Protein AF-0000000066399690 (afdb_homodimer)

Solvent-accessible surface area (backbone atoms only — not comparable to full-atom values): 10005 Å² total; per-residue (Å²): 115,89,84,48,57,77,88,67,52,52,57,70,60,49,41,53,51,46,34,49,50,50,42,62,66,38,38,71,52,61,62,67,49,75,43,92,84,41,78,62,77,79,67,54,68,72,56,46,51,50,44,50,46,50,39,40,51,53,53,43,50,51,57,63,62,39,67,80,49,54,70,66,57,38,51,44,52,55,50,29,54,54,51,51,34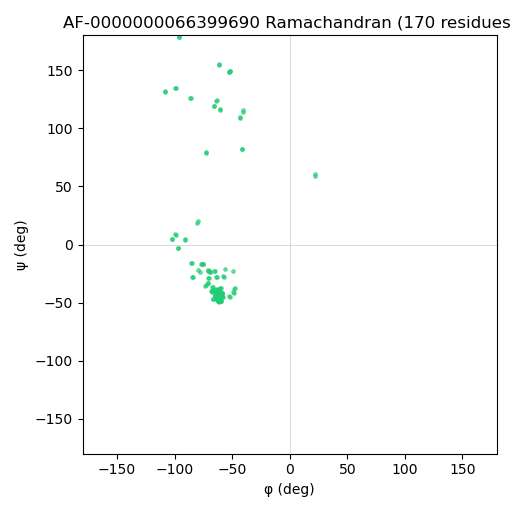,67,98,118,86,85,48,57,76,89,66,51,52,57,69,60,51,41,51,52,47,34,50,49,50,41,61,66,37,39,68,52,61,63,65,50,74,42,93,83,42,78,62,76,80,67,55,67,71,56,47,51,51,44,50,45,51,40,40,51,52,53,43,49,51,57,60,62,38,68,79,50,54,71,68,56,38,51,42,53,55,51,27,55,56,52,50,34,67,97

Foldseek 3Di:
DVPDDPVVPPLVVVLVVLLVVLLVLCVVVVLCDQDPPDDNPPDDPVVNVVSVVSNVVVLVVVLVVCVPDDPSSNVSNVVSVVVNVVD/DVPDDPVVPPLVVVLVVLLVVLLVLCVVVVLCDDDPVDDNPCDDPVVNVVSVVSNVVVLVVVLVVCVPDDPSSNVSNVVSVVVNVVD

Organism: Mus musculus (NCBI:txid10090)

Sequence (174 aa):
WPNLPESEQQWPLRSINHASLISALSRDYHSLKPSATAPQRKVPLGDTKVIIHQTLSVLEDIVENISGESTKSRQICYQSLQESVQMWPNLPESEQQWPLRSINHASLISALSRDYHSLKPSATAPQRKVPLGDTKVIIHQTLSVLEDIVENISGESTKSRQICYQSLQESVQM

Secondary structure (DSSP, 8-state):
-TTS-GGGS-HHHHHHHHHHHHHHHTHHHHTTS--SSS------HHHHHHHHHHHHHHHHHHHHHHTTS-HHHHHHHHHHHHHHHH-/-TTS-GGGS-HHHHHHHHHHHHHHHTHHHHTTSPPSSS------HHHHHHHHHHHHHHHHHHHHHHTTS-HHHHHHHHHHHHHHHH-

Structure (mmCIF, N/CA/C/O backbone):
data_AF-0000000066399690-model_v1
#
loop_
_entity.id
_entity.type
_entity.pdbx_description
1 polymer 'Exportin 6'
#
loop_
_atom_site.group_PDB
_atom_site.id
_atom_site.type_symbol
_atom_site.label_atom_id
_atom_site.label_alt_id
_atom_site.label_comp_id
_atom_site.label_asym_id
_atom_site.label_entity_id
_atom_site.label_seq_id
_atom_site.pdbx_PDB_ins_code
_atom_site.Cartn_x
_atom_site.Cartn_y
_atom_site.Cartn_z
_atom_site.occupancy
_atom_site.B_iso_or_equiv
_atom_site.auth_seq_id
_atom_site.auth_comp_id
_atom_site.auth_asym_id
_atom_site.auth_atom_id
_atom_site.pdbx_PDB_model_num
ATOM 1 N N . TRP A 1 1 ? 11.945 -20.094 -11.836 1 61.84 1 TRP A N 1
ATOM 2 C CA . TRP A 1 1 ? 12.781 -21.109 -12.484 1 61.84 1 TRP A CA 1
ATOM 3 C C . TRP A 1 1 ? 12.047 -21.734 -13.664 1 61.84 1 TRP A C 1
ATOM 5 O O . TRP A 1 1 ? 11.07 -22.469 -13.477 1 61.84 1 TRP A O 1
ATOM 15 N N . PRO A 1 2 ? 11.891 -20.891 -14.664 1 66.25 2 PRO A N 1
ATOM 16 C CA . PRO A 1 2 ? 10.953 -21.188 -15.75 1 66.25 2 PRO A CA 1
ATOM 17 C C . PRO A 1 2 ? 11.125 -22.594 -16.312 1 66.25 2 PRO A C 1
ATOM 19 O O . PRO A 1 2 ? 10.18 -23.156 -16.875 1 66.25 2 PRO A O 1
ATOM 22 N N . ASN A 1 3 ? 12.242 -23.109 -16.125 1 70.44 3 ASN A N 1
ATOM 23 C CA . ASN A 1 3 ? 12.484 -24.359 -16.812 1 70.44 3 ASN A CA 1
ATOM 24 C C . ASN A 1 3 ? 12.297 -25.562 -15.875 1 70.44 3 ASN A C 1
ATOM 26 O O . ASN A 1 3 ? 12.633 -26.688 -16.234 1 70.44 3 ASN A O 1
ATOM 30 N N . LEU A 1 4 ? 11.828 -25.312 -14.805 1 72.62 4 LEU A N 1
ATOM 31 C CA . LEU A 1 4 ? 11.633 -26.438 -13.898 1 72.62 4 LEU A CA 1
ATOM 32 C C . LEU A 1 4 ? 10.18 -26.906 -13.906 1 72.62 4 LEU A C 1
ATOM 34 O O . LEU A 1 4 ? 9.266 -26.094 -14.062 1 72.62 4 LEU A O 1
ATOM 38 N N . PRO A 1 5 ? 10.07 -28.281 -13.977 1 78.19 5 PRO A N 1
ATOM 39 C CA . PRO A 1 5 ? 8.703 -28.781 -13.828 1 78.19 5 PRO A CA 1
ATOM 40 C C . PRO A 1 5 ? 8.016 -28.25 -12.57 1 78.19 5 PRO A C 1
ATOM 42 O O . PRO A 1 5 ? 8.688 -27.875 -11.609 1 78.19 5 PRO A O 1
ATOM 45 N N . GLU A 1 6 ? 6.723 -28.062 -12.57 1 78.44 6 GLU A N 1
ATOM 46 C CA . GLU A 1 6 ? 5.918 -27.547 -11.469 1 78.44 6 GLU A CA 1
ATOM 47 C C . GLU A 1 6 ? 6.242 -28.281 -10.164 1 78.44 6 GLU A C 1
ATOM 49 O O . GLU A 1 6 ? 6.297 -27.656 -9.102 1 78.44 6 GLU A O 1
ATOM 54 N N . SER A 1 7 ? 6.395 -29.531 -10.305 1 76.25 7 SER A N 1
ATOM 55 C CA . SER A 1 7 ? 6.684 -30.359 -9.141 1 76.25 7 SER A CA 1
ATOM 56 C C . SER A 1 7 ? 8.047 -30.016 -8.547 1 76.25 7 SER A C 1
ATOM 58 O O . SER A 1 7 ? 8.273 -30.219 -7.352 1 76.25 7 SER A O 1
ATOM 60 N N . GLU A 1 8 ? 8.789 -29.484 -9.375 1 82.44 8 GLU A N 1
ATOM 61 C CA . GLU A 1 8 ? 10.141 -29.172 -8.93 1 82.44 8 GLU A CA 1
ATOM 62 C C . GLU A 1 8 ? 10.25 -27.719 -8.492 1 82.44 8 GLU A C 1
ATOM 64 O O . GLU A 1 8 ? 11.281 -27.297 -7.949 1 82.44 8 GLU A O 1
ATOM 69 N N . GLN A 1 9 ? 9.227 -26.906 -8.594 1 80.25 9 GLN A N 1
ATOM 70 C CA . GLN A 1 9 ? 9.242 -25.469 -8.352 1 80.25 9 GLN A CA 1
ATOM 71 C C . GLN A 1 9 ? 9.18 -25.156 -6.863 1 80.25 9 GLN A C 1
ATOM 73 O O . GLN A 1 9 ? 9.109 -24 -6.465 1 80.25 9 GLN A O 1
ATOM 78 N N . GLN A 1 10 ? 9.492 -26.016 -5.965 1 88.44 10 GLN A N 1
ATOM 79 C CA . GLN A 1 10 ? 9.484 -25.766 -4.527 1 88.44 10 GLN A CA 1
ATOM 80 C C . GLN A 1 10 ? 8.594 -24.594 -4.168 1 88.44 10 GLN A C 1
ATOM 82 O O . GLN A 1 10 ? 9.023 -23.672 -3.459 1 88.44 10 GLN A O 1
ATOM 87 N N . TRP A 1 11 ? 7.34 -24.609 -4.461 1 91.62 11 TRP A N 1
ATOM 88 C CA . TRP A 1 11 ? 6.414 -23.484 -4.363 1 91.62 11 TRP A CA 1
ATOM 89 C C . TRP A 1 11 ? 6.277 -23.016 -2.916 1 91.62 11 TRP A C 1
ATOM 91 O O . TRP A 1 11 ? 6.254 -21.812 -2.643 1 91.62 11 TRP A O 1
ATOM 101 N N . PRO A 1 12 ? 6.25 -23.938 -1.94 1 92.56 12 PRO A N 1
ATOM 102 C CA . PRO A 1 12 ? 6.176 -23.469 -0.556 1 92.56 12 PRO A CA 1
ATOM 103 C C . PRO A 1 12 ? 7.363 -22.594 -0.165 1 92.56 12 PRO A C 1
ATOM 105 O O . PRO A 1 12 ? 7.191 -21.562 0.502 1 92.56 12 PRO A O 1
ATOM 108 N N . LEU A 1 13 ? 8.5 -23.047 -0.592 1 93 13 LEU A N 1
ATOM 109 C CA . LEU A 1 13 ? 9.695 -22.25 -0.3 1 93 13 LEU A CA 1
ATOM 110 C C . LEU A 1 13 ? 9.656 -20.922 -1.043 1 93 13 LEU A C 1
ATOM 112 O O . LEU A 1 13 ? 10.055 -19.891 -0.493 1 93 13 LEU A O 1
ATOM 116 N N . ARG A 1 14 ? 9.203 -20.891 -2.232 1 91.88 14 ARG A N 1
ATOM 117 C CA . ARG A 1 14 ? 9.086 -19.672 -3.02 1 91.88 14 ARG A CA 1
ATOM 118 C C . ARG A 1 14 ? 8.109 -18.703 -2.371 1 91.88 14 ARG A C 1
ATOM 120 O O . ARG A 1 14 ? 8.352 -17.5 -2.352 1 91.88 14 ARG A O 1
ATOM 127 N N . SER A 1 15 ? 7.043 -19.219 -1.839 1 93.5 15 SER A N 1
ATOM 128 C CA . SER A 1 15 ? 6.055 -18.391 -1.154 1 93.5 15 SER A CA 1
ATOM 129 C C . SER A 1 15 ? 6.645 -17.734 0.085 1 93.5 15 SER A C 1
ATOM 131 O O . SER A 1 15 ? 6.473 -16.531 0.295 1 93.5 15 SER A O 1
ATOM 133 N N . ILE A 1 16 ? 7.316 -18.531 0.823 1 95.38 16 ILE A N 1
ATOM 134 C CA . ILE A 1 16 ? 7.938 -18 2.033 1 95.38 16 ILE A CA 1
ATOM 135 C C . ILE A 1 16 ? 8.961 -16.938 1.663 1 95.38 16 ILE A C 1
ATOM 137 O O . ILE A 1 16 ? 9.016 -15.875 2.299 1 95.38 16 ILE A O 1
ATOM 141 N N . ASN A 1 17 ? 9.758 -17.234 0.714 1 94.62 17 ASN A N 1
ATOM 142 C CA . ASN A 1 17 ? 10.781 -16.297 0.273 1 94.62 17 ASN A CA 1
ATOM 143 C C . ASN A 1 17 ? 10.172 -15 -0.252 1 94.62 17 ASN A C 1
ATOM 145 O O . ASN A 1 17 ? 10.68 -13.906 0.024 1 94.62 17 ASN A O 1
ATOM 149 N N . HIS A 1 18 ? 9.078 -15.141 -1.027 1 94.69 18 HIS A N 1
ATOM 150 C CA . HIS A 1 18 ? 8.367 -13.992 -1.565 1 94.69 18 HIS A CA 1
ATOM 151 C C . HIS A 1 18 ? 7.797 -13.125 -0.448 1 94.69 18 HIS A C 1
ATOM 153 O O . HIS A 1 18 ? 7.957 -11.898 -0.461 1 94.69 18 HIS A O 1
ATOM 159 N N . ALA A 1 19 ? 7.203 -13.742 0.492 1 95 19 ALA A N 1
ATOM 160 C CA . ALA A 1 19 ? 6.648 -13.016 1.63 1 95 19 ALA A CA 1
ATOM 161 C C . ALA A 1 19 ? 7.746 -12.281 2.4 1 95 19 ALA A C 1
ATOM 163 O O . ALA A 1 19 ? 7.566 -11.133 2.811 1 95 19 ALA A O 1
ATOM 164 N N . SER A 1 20 ? 8.844 -12.93 2.547 1 95.75 20 SER A N 1
ATOM 165 C CA . SER A 1 20 ? 9.984 -12.328 3.232 1 95.75 20 SER A CA 1
ATOM 166 C C . SER A 1 20 ? 10.516 -11.125 2.467 1 95.75 20 SER A C 1
ATOM 168 O O . SER A 1 20 ? 10.867 -10.109 3.066 1 95.75 20 SER A O 1
ATOM 170 N N . LEU A 1 21 ? 10.648 -11.258 1.219 1 95.94 21 LEU A N 1
ATOM 171 C CA . LEU A 1 21 ? 11.133 -10.172 0.375 1 95.94 21 LEU A CA 1
ATOM 172 C C . LEU A 1 21 ? 10.211 -8.961 0.463 1 95.94 21 LEU A C 1
ATOM 174 O O . LEU A 1 21 ? 10.672 -7.836 0.663 1 95.94 21 LEU A O 1
ATOM 178 N N . ILE A 1 22 ? 8.906 -9.18 0.338 1 96.5 22 ILE A N 1
ATOM 179 C CA . ILE A 1 22 ? 7.922 -8.102 0.404 1 96.5 22 ILE A CA 1
ATOM 180 C C . ILE A 1 22 ? 8 -7.414 1.764 1 96.5 22 ILE A C 1
ATOM 182 O O . ILE A 1 22 ? 7.938 -6.188 1.849 1 96.5 22 ILE A O 1
ATOM 186 N N . SER A 1 23 ? 8.172 -8.188 2.768 1 94 23 SER A N 1
ATOM 187 C CA . SER A 1 23 ? 8.305 -7.641 4.113 1 94 23 SER A CA 1
ATOM 188 C C . SER A 1 23 ? 9.539 -6.75 4.223 1 94 23 SER A C 1
ATOM 190 O O . SER A 1 23 ? 9.477 -5.656 4.793 1 94 23 SER A O 1
ATOM 192 N N . ALA A 1 24 ? 10.602 -7.266 3.707 1 95.38 24 ALA A N 1
ATOM 193 C CA . ALA A 1 24 ? 11.852 -6.504 3.754 1 95.38 24 ALA A CA 1
ATOM 194 C C . ALA A 1 24 ? 11.727 -5.207 2.957 1 95.38 24 ALA A C 1
ATOM 196 O O . ALA A 1 24 ? 12.195 -4.152 3.4 1 95.38 24 ALA A O 1
ATOM 197 N N . LEU A 1 25 ? 11.078 -5.246 1.787 1 94.69 25 LEU A N 1
ATOM 198 C CA . LEU A 1 25 ? 10.922 -4.086 0.915 1 94.69 25 LEU A CA 1
ATOM 199 C C . LEU A 1 25 ? 9.992 -3.055 1.544 1 94.69 25 LEU A C 1
ATOM 201 O O . LEU A 1 25 ? 10.094 -1.861 1.245 1 94.69 25 LEU A O 1
ATOM 205 N N . SER A 1 26 ? 9.109 -3.48 2.451 1 93.75 26 SER A N 1
ATOM 206 C CA . SER A 1 26 ? 8.125 -2.598 3.074 1 93.75 26 SER A CA 1
ATOM 207 C C . SER A 1 26 ? 8.547 -2.217 4.488 1 93.75 26 SER A C 1
ATOM 209 O O . SER A 1 26 ? 7.793 -1.569 5.215 1 93.75 26 SER A O 1
ATOM 211 N N . ARG A 1 27 ? 9.695 -2.605 4.91 1 92.12 27 ARG A N 1
ATOM 212 C CA . ARG A 1 27 ? 10.148 -2.459 6.293 1 92.12 27 ARG A CA 1
ATOM 213 C C . ARG A 1 27 ? 10.156 -0.992 6.711 1 92.12 27 ARG A C 1
ATOM 215 O O . ARG A 1 27 ? 9.695 -0.652 7.805 1 92.12 27 ARG A O 1
ATOM 222 N N . ASP A 1 28 ? 10.719 -0.14 5.91 1 91.75 28 ASP A N 1
ATOM 223 C CA . ASP A 1 28 ? 10.773 1.279 6.246 1 91.75 28 ASP A CA 1
ATOM 224 C C . ASP A 1 28 ? 9.367 1.852 6.43 1 91.75 28 ASP A C 1
ATOM 226 O O . ASP A 1 28 ? 9.141 2.68 7.312 1 91.75 28 ASP A O 1
ATOM 230 N N . TYR A 1 29 ? 8.492 1.439 5.555 1 91.44 29 TYR A N 1
ATOM 231 C CA . TYR A 1 29 ? 7.102 1.874 5.68 1 91.44 29 TYR A CA 1
ATOM 232 C C . TYR A 1 29 ? 6.5 1.411 7 1 91.44 29 TYR A C 1
ATOM 234 O O . TYR A 1 29 ? 5.871 2.197 7.711 1 91.44 29 TYR A O 1
ATOM 242 N N . HIS A 1 30 ? 6.691 0.149 7.398 1 90.06 30 HIS A N 1
ATOM 243 C CA . HIS A 1 30 ? 6.18 -0.411 8.641 1 90.06 30 HIS A CA 1
ATOM 244 C C . HIS A 1 30 ? 6.789 0.284 9.852 1 90.06 30 HIS A C 1
ATOM 246 O O . HIS A 1 30 ? 6.141 0.407 10.898 1 90.06 30 HIS A O 1
ATOM 252 N N . SER A 1 31 ? 7.953 0.771 9.656 1 88.19 31 SER A N 1
ATOM 253 C CA . SER A 1 31 ? 8.664 1.408 10.766 1 88.19 31 SER A CA 1
ATOM 254 C C . SER A 1 31 ? 8.086 2.789 11.062 1 88.19 31 SER A C 1
ATOM 256 O O . SER A 1 31 ? 8.375 3.367 12.117 1 88.19 31 SER A O 1
ATOM 258 N N . LEU A 1 32 ? 7.289 3.35 10.078 1 86.38 32 LEU A N 1
ATOM 259 C CA . LEU A 1 32 ? 6.672 4.656 10.281 1 86.38 32 LEU A CA 1
ATOM 260 C C . LEU A 1 32 ? 5.57 4.574 11.336 1 86.38 32 LEU A C 1
ATOM 262 O O . LEU A 1 32 ? 5.145 5.602 11.875 1 86.38 32 LEU A O 1
ATOM 266 N N . LYS A 1 33 ? 5.031 3.436 11.562 1 82.06 33 LYS A N 1
ATOM 267 C CA . LYS A 1 33 ? 3.986 3.258 12.562 1 82.06 33 LYS A CA 1
ATOM 268 C C . LYS A 1 33 ? 4.512 3.564 13.961 1 82.06 33 LYS A C 1
ATOM 270 O O . LYS A 1 33 ? 5.562 3.061 14.359 1 82.06 33 LYS A O 1
ATOM 275 N N . PRO A 1 34 ? 3.781 4.508 14.578 1 70.31 34 PRO A N 1
ATOM 276 C CA . PRO A 1 34 ? 4.258 4.777 15.938 1 70.31 34 PRO A CA 1
ATOM 277 C C . PRO A 1 34 ? 4.188 3.551 16.844 1 70.31 34 PRO A C 1
ATOM 279 O O . PRO A 1 34 ? 3.25 2.756 16.734 1 70.31 34 PRO A O 1
ATOM 282 N N . SER A 1 35 ? 5.301 3.201 17.203 1 66.94 35 SER A N 1
ATOM 283 C CA . SER A 1 35 ? 5.34 2.09 18.156 1 66.94 35 SER A CA 1
ATOM 284 C C . SER A 1 35 ? 5.199 2.582 19.594 1 66.94 35 SER A C 1
ATOM 286 O O . SER A 1 35 ? 5.688 3.662 19.922 1 66.94 35 SER A O 1
ATOM 288 N N . ALA A 1 36 ? 4.172 1.952 20.266 1 65.25 36 ALA A N 1
ATOM 289 C CA . ALA A 1 36 ? 3.967 2.27 21.688 1 65.25 36 ALA A CA 1
ATOM 290 C C . ALA A 1 36 ? 5.281 2.197 22.453 1 65.25 36 ALA A C 1
ATOM 292 O O . ALA A 1 36 ? 5.441 2.865 23.484 1 65.25 36 ALA A O 1
ATOM 293 N N . THR A 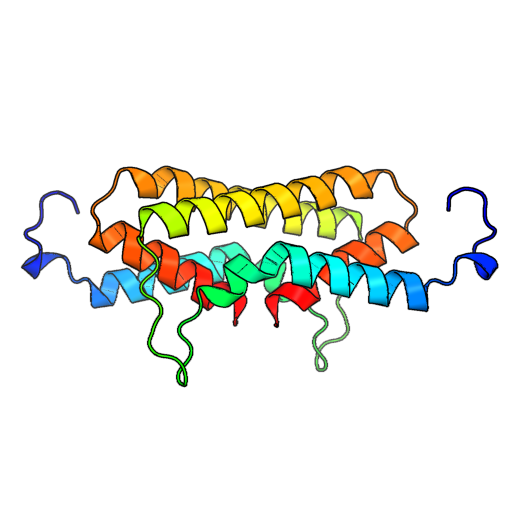1 37 ? 5.992 1.299 22.094 1 63.28 37 THR A N 1
ATOM 294 C CA . THR A 1 37 ? 7.16 1 22.922 1 63.28 37 THR A CA 1
ATOM 295 C C . THR A 1 37 ? 8.328 1.914 22.547 1 63.28 37 THR A C 1
ATOM 297 O O . THR A 1 37 ? 9.266 2.076 23.328 1 63.28 37 THR A O 1
ATOM 300 N N . ALA A 1 38 ? 8.305 2.293 21.406 1 60.41 38 ALA A N 1
ATOM 301 C CA . ALA A 1 38 ? 9.5 3.045 21.047 1 60.41 38 ALA A CA 1
ATOM 302 C C . ALA A 1 38 ? 9.188 4.531 20.891 1 60.41 38 ALA A C 1
ATOM 304 O O . ALA A 1 38 ? 8.086 4.906 20.516 1 60.41 38 ALA A O 1
ATOM 305 N N . PRO A 1 39 ? 10.094 5.25 21.562 1 56.16 39 PRO A N 1
ATOM 306 C CA . PRO A 1 39 ? 9.938 6.688 21.312 1 56.16 39 PRO A CA 1
ATOM 307 C C . PRO A 1 39 ? 9.633 7.012 19.859 1 56.16 39 PRO A C 1
ATOM 309 O O . PRO A 1 39 ? 10.094 6.305 18.953 1 56.16 39 PRO A O 1
ATOM 312 N N . GLN A 1 40 ? 8.594 7.5 19.609 1 59.81 40 GLN A N 1
ATOM 313 C CA . GLN A 1 40 ? 8.117 7.844 18.266 1 59.81 40 GLN A CA 1
ATOM 314 C C . GLN A 1 40 ? 9.227 8.461 17.422 1 59.81 40 GLN A C 1
ATOM 316 O O . GLN A 1 40 ? 9.766 9.508 17.781 1 59.81 40 GLN A O 1
ATOM 321 N N . ARG A 1 41 ? 10.086 7.57 16.828 1 60.81 41 ARG A N 1
ATOM 322 C CA . ARG A 1 41 ? 11.039 8.156 15.898 1 60.81 41 ARG A CA 1
ATOM 323 C C . ARG A 1 41 ? 10.367 9.195 15.008 1 60.81 41 ARG A C 1
ATOM 325 O O . ARG A 1 41 ? 9.367 8.898 14.344 1 60.81 41 ARG A O 1
ATOM 332 N N . LYS A 1 42 ? 10.719 10.414 15.297 1 72.94 42 LYS A N 1
ATOM 333 C CA . LYS A 1 42 ? 10.148 11.5 14.508 1 72.94 42 LYS A CA 1
ATOM 334 C C . LYS A 1 42 ? 10.75 11.539 13.109 1 72.94 42 LYS A C 1
ATOM 336 O O . LYS A 1 42 ? 11.898 11.953 12.93 1 72.94 42 LYS A O 1
ATOM 341 N N . VAL A 1 43 ? 10.344 10.766 12.289 1 84.62 43 VAL A N 1
ATOM 342 C CA . VAL A 1 43 ? 10.734 10.852 10.891 1 84.62 43 VAL A CA 1
ATOM 343 C C . VAL A 1 43 ? 10.18 12.133 10.273 1 84.62 43 VAL A C 1
ATOM 345 O O . VAL A 1 43 ? 8.969 12.367 10.305 1 84.62 43 VAL A O 1
ATOM 348 N N . PRO A 1 44 ? 11.195 12.969 9.805 1 90.06 44 PRO A N 1
ATOM 349 C CA . PRO A 1 44 ? 10.711 14.203 9.172 1 90.06 44 PRO A CA 1
ATOM 350 C 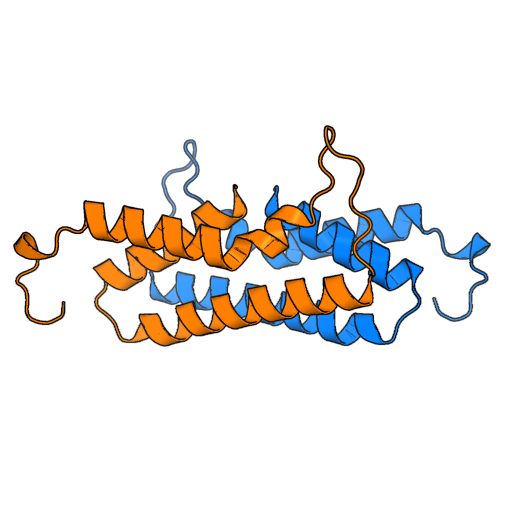C . PRO A 1 44 ? 9.664 13.93 8.086 1 90.06 44 PRO A C 1
ATOM 352 O O . PRO A 1 44 ? 9.766 12.938 7.363 1 90.06 44 PRO A O 1
ATOM 355 N N . LEU A 1 45 ? 8.742 14.82 7.879 1 91.06 45 LEU A N 1
ATOM 356 C CA . LEU A 1 45 ? 7.633 14.672 6.949 1 91.06 45 LEU A CA 1
ATOM 357 C C . LEU A 1 45 ? 8.141 14.461 5.523 1 91.06 45 LEU A C 1
ATOM 359 O O . LEU A 1 45 ? 7.555 13.695 4.758 1 91.06 45 LEU A O 1
ATOM 363 N N . GLY A 1 46 ? 9.195 15.172 5.258 1 91.5 46 GLY A N 1
ATOM 364 C CA . GLY A 1 46 ? 9.789 14.992 3.941 1 91.5 46 GLY A CA 1
ATOM 365 C C . GLY A 1 46 ? 10.273 13.57 3.697 1 91.5 46 GLY A C 1
ATOM 366 O O . GLY A 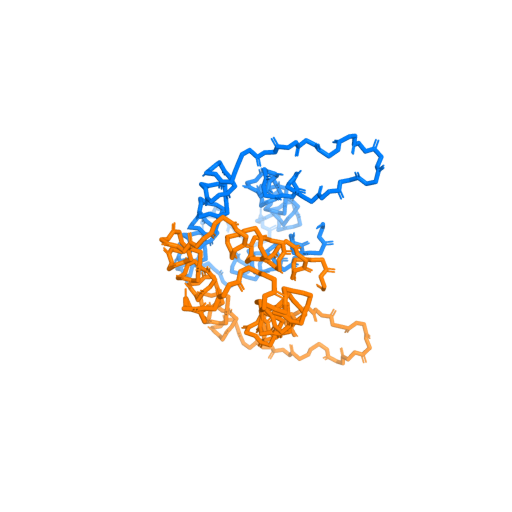1 46 ? 10.094 13.031 2.604 1 91.5 46 GLY A O 1
ATOM 367 N N . ASP A 1 47 ? 10.859 12.992 4.707 1 93.31 47 ASP A N 1
ATOM 368 C CA . ASP A 1 47 ? 11.328 11.609 4.602 1 93.31 47 ASP A CA 1
ATOM 369 C C . ASP A 1 47 ? 10.148 10.633 4.566 1 93.31 47 ASP A C 1
ATOM 371 O O . ASP A 1 47 ? 10.211 9.609 3.883 1 93.31 47 ASP A O 1
ATOM 375 N N . THR A 1 48 ? 9.141 10.953 5.23 1 93.56 48 THR A N 1
ATOM 376 C CA . THR A 1 48 ? 7.945 10.117 5.246 1 93.56 48 THR A CA 1
ATOM 377 C C . THR A 1 48 ? 7.344 10.016 3.848 1 93.56 48 THR A C 1
ATOM 379 O O . THR A 1 48 ? 6.98 8.922 3.402 1 93.56 48 THR A O 1
ATOM 382 N N . LYS A 1 49 ? 7.305 11.117 3.18 1 93.88 49 LYS A N 1
ATOM 383 C CA . LYS A 1 49 ? 6.805 11.109 1.808 1 93.88 4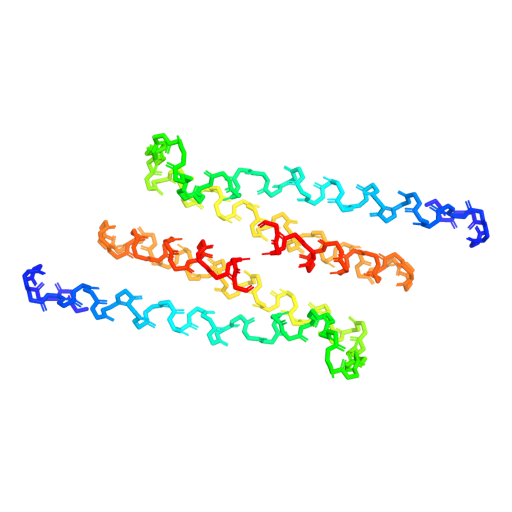9 LYS A CA 1
ATOM 384 C C . LYS A 1 49 ? 7.637 10.188 0.922 1 93.88 49 LYS A C 1
ATOM 386 O O . LYS A 1 49 ? 7.09 9.391 0.157 1 93.88 49 LYS A O 1
ATOM 391 N N . VAL A 1 50 ? 8.93 10.336 1.107 1 95.31 50 VAL A N 1
ATOM 392 C CA . VAL A 1 50 ? 9.852 9.562 0.279 1 95.31 50 VAL A CA 1
ATOM 393 C C . VAL A 1 50 ? 9.656 8.07 0.542 1 95.31 50 VAL A C 1
ATOM 395 O O . VAL A 1 50 ? 9.547 7.277 -0.395 1 95.31 50 VAL A O 1
ATOM 398 N N . ILE A 1 51 ? 9.562 7.691 1.767 1 95.06 51 ILE A N 1
ATOM 399 C CA . ILE A 1 51 ? 9.406 6.301 2.17 1 95.06 51 ILE A CA 1
ATOM 400 C C . ILE A 1 51 ? 8.109 5.738 1.607 1 95.06 51 ILE A C 1
ATOM 402 O O . ILE A 1 51 ? 8.094 4.664 1.004 1 95.06 51 ILE A O 1
ATOM 406 N N . ILE A 1 52 ? 7.004 6.449 1.782 1 94.88 52 ILE A N 1
ATOM 407 C CA . ILE A 1 52 ? 5.699 5.98 1.337 1 94.88 52 ILE A CA 1
ATOM 408 C C . ILE A 1 52 ? 5.68 5.867 -0.185 1 94.88 52 ILE A C 1
ATOM 410 O O . ILE A 1 52 ? 5.281 4.836 -0.734 1 94.88 52 ILE A O 1
ATOM 414 N N . HIS A 1 53 ? 6.199 6.867 -0.865 1 94.75 53 HIS A N 1
ATOM 415 C CA . HIS A 1 53 ? 6.234 6.887 -2.322 1 94.75 53 HIS A CA 1
ATOM 416 C C . HIS A 1 53 ? 7.07 5.734 -2.869 1 94.75 53 HIS A C 1
ATOM 418 O O . HIS A 1 53 ? 6.633 5.012 -3.768 1 94.75 53 HIS A O 1
ATOM 424 N N . GLN A 1 54 ? 8.203 5.605 -2.328 1 95.38 54 GLN A N 1
ATOM 425 C CA . GLN A 1 54 ? 9.102 4.547 -2.779 1 95.38 54 GLN A CA 1
ATOM 426 C C . GLN A 1 54 ? 8.492 3.168 -2.553 1 95.38 54 GLN A C 1
ATOM 428 O O . GLN A 1 54 ? 8.578 2.295 -3.418 1 95.38 54 GLN A O 1
ATOM 433 N N . THR A 1 55 ? 7.93 2.963 -1.396 1 95.94 55 THR A N 1
ATOM 434 C CA . THR A 1 55 ? 7.309 1.676 -1.104 1 95.94 55 THR A CA 1
ATOM 435 C C . THR A 1 55 ? 6.176 1.388 -2.082 1 95.94 55 THR A C 1
ATOM 437 O O . THR A 1 55 ? 6.129 0.316 -2.689 1 95.94 55 THR A O 1
ATOM 440 N N . LEU A 1 56 ? 5.277 2.332 -2.314 1 95.75 56 LEU A N 1
ATOM 441 C CA . LEU A 1 56 ? 4.145 2.162 -3.219 1 95.75 56 LEU A CA 1
ATOM 442 C C . LEU A 1 56 ? 4.621 1.911 -4.645 1 95.75 56 LEU A C 1
ATOM 444 O O . LEU A 1 56 ? 4.094 1.036 -5.336 1 95.75 56 LEU A O 1
ATOM 448 N N . SER A 1 57 ? 5.609 2.596 -5.027 1 96.06 57 SER A N 1
ATOM 449 C CA . SER A 1 57 ? 6.152 2.461 -6.375 1 96.06 57 SER A CA 1
ATOM 450 C C . SER A 1 57 ? 6.773 1.083 -6.586 1 96.06 57 SER A C 1
ATOM 452 O O . SER A 1 57 ? 6.559 0.452 -7.621 1 96.06 57 SER A O 1
ATOM 454 N N . VAL A 1 58 ? 7.562 0.676 -5.625 1 96.56 58 VAL A N 1
ATOM 455 C CA . VAL A 1 58 ? 8.234 -0.617 -5.727 1 96.56 58 VAL A CA 1
ATOM 456 C C . VAL A 1 58 ? 7.191 -1.735 -5.77 1 96.56 58 VAL A C 1
ATOM 458 O O . VAL A 1 58 ? 7.293 -2.65 -6.59 1 96.56 58 VAL A O 1
ATOM 461 N N . LEU A 1 59 ? 6.184 -1.662 -4.945 1 96.06 59 LEU A N 1
ATOM 462 C CA . LEU A 1 59 ? 5.148 -2.691 -4.922 1 96.06 59 LEU A CA 1
ATOM 463 C C . LEU A 1 59 ? 4.352 -2.691 -6.223 1 96.06 59 LEU A C 1
ATOM 465 O O . LEU A 1 59 ? 4.008 -3.754 -6.746 1 96.06 59 LEU A O 1
ATOM 469 N N . GLU A 1 60 ? 4.098 -1.577 -6.715 1 95.5 60 GLU A N 1
ATOM 470 C CA . GLU A 1 60 ? 3.424 -1.476 -8.008 1 95.5 60 GLU A CA 1
ATOM 471 C C . GLU A 1 60 ? 4.246 -2.127 -9.109 1 95.5 60 GLU A C 1
ATOM 473 O O . GLU A 1 60 ? 3.707 -2.85 -9.953 1 95.5 60 GLU A O 1
ATOM 478 N N . ASP A 1 61 ? 5.527 -1.825 -9.094 1 96.5 61 ASP A N 1
ATOM 479 C CA . ASP A 1 61 ? 6.418 -2.414 -10.086 1 96.5 61 ASP A CA 1
ATOM 480 C C . ASP A 1 61 ? 6.406 -3.938 -10 1 96.5 61 ASP A C 1
ATOM 482 O O . ASP A 1 61 ? 6.434 -4.625 -11.023 1 96.5 61 ASP A O 1
ATOM 486 N N . ILE A 1 62 ? 6.418 -4.453 -8.789 1 96 62 ILE A N 1
ATOM 487 C CA . ILE A 1 62 ? 6.406 -5.895 -8.586 1 96 62 ILE A CA 1
ATOM 488 C C . ILE A 1 62 ? 5.117 -6.488 -9.148 1 96 62 ILE A C 1
ATOM 490 O O . ILE A 1 62 ? 5.148 -7.504 -9.852 1 96 62 ILE A O 1
ATOM 494 N N . VAL A 1 63 ? 3.99 -5.879 -8.961 1 95.75 63 VAL A N 1
ATOM 495 C CA . VAL A 1 63 ? 2.689 -6.32 -9.453 1 95.75 63 VAL A CA 1
ATOM 496 C C . VAL A 1 63 ? 2.688 -6.309 -10.984 1 95.75 63 VAL A C 1
ATOM 498 O O . VAL A 1 63 ? 2.199 -7.25 -11.617 1 95.75 63 VAL A O 1
ATOM 501 N N . GLU A 1 64 ? 3.291 -5.297 -11.625 1 95.44 64 GLU A N 1
ATOM 502 C CA . GLU A 1 64 ? 3.355 -5.188 -13.078 1 95.44 64 GLU A CA 1
ATOM 503 C C . GLU A 1 64 ? 4.238 -6.281 -13.672 1 95.44 64 GLU A C 1
ATOM 505 O O . GLU A 1 64 ? 3.902 -6.859 -14.711 1 95.44 64 GLU A O 1
ATOM 510 N N . ASN A 1 65 ? 5.289 -6.547 -13.031 1 95.06 65 ASN A N 1
ATOM 511 C CA . ASN A 1 65 ? 6.27 -7.488 -13.555 1 95.06 65 ASN A CA 1
ATOM 512 C C . ASN A 1 65 ? 5.773 -8.93 -13.453 1 95.06 65 ASN A C 1
ATOM 514 O O . ASN A 1 65 ? 6.062 -9.75 -14.32 1 95.06 65 ASN A O 1
ATOM 518 N N . ILE A 1 66 ? 5.043 -9.234 -12.391 1 95.06 66 ILE A N 1
ATOM 519 C CA . ILE A 1 66 ? 4.648 -10.617 -12.148 1 95.06 66 ILE A CA 1
ATOM 520 C C . ILE A 1 66 ? 3.51 -11.008 -13.094 1 95.06 66 ILE A C 1
ATOM 522 O O . ILE A 1 66 ? 3.225 -12.188 -13.273 1 95.06 66 ILE A O 1
ATOM 526 N N . SER A 1 67 ? 2.854 -9.953 -13.695 1 91.12 67 SER A N 1
ATOM 527 C CA . SER A 1 67 ? 1.683 -10.188 -14.539 1 91.12 67 SER A CA 1
ATOM 528 C C . SER A 1 67 ? 2.006 -11.125 -15.695 1 91.12 67 SER A C 1
ATOM 530 O O . SER A 1 67 ? 1.129 -11.836 -16.188 1 91.12 67 SER A O 1
ATOM 532 N N . GLY A 1 68 ? 3.195 -11.203 -16.172 1 90.81 68 GLY A N 1
ATOM 533 C CA . GLY A 1 68 ? 3.607 -12.047 -17.281 1 90.81 68 GLY A CA 1
ATOM 534 C C . GLY A 1 68 ? 4.098 -13.414 -16.844 1 90.81 68 GLY A C 1
ATOM 535 O O . GLY A 1 68 ? 4.484 -14.234 -17.672 1 90.81 68 GLY A O 1
ATOM 536 N N . GLU A 1 69 ? 4.031 -13.75 -15.57 1 91.5 69 GLU A N 1
ATOM 537 C CA . GLU A 1 69 ? 4.551 -15 -15.023 1 91.5 69 GLU A CA 1
ATOM 538 C C . GLU A 1 69 ? 3.449 -16.047 -14.898 1 91.5 69 GLU A C 1
ATOM 540 O O . GLU A 1 69 ? 2.309 -15.812 -15.305 1 91.5 69 GLU A O 1
ATOM 545 N N . SER A 1 70 ? 3.809 -17.219 -14.438 1 89.12 70 SER A N 1
ATOM 546 C CA . SER A 1 70 ? 2.857 -18.328 -14.289 1 89.12 70 SER A CA 1
ATOM 547 C C . SER A 1 70 ? 1.749 -17.969 -13.305 1 89.12 70 SER A C 1
ATOM 549 O O . SER A 1 70 ? 1.916 -17.078 -12.469 1 89.12 70 SER A O 1
ATOM 551 N N . THR A 1 71 ? 0.611 -18.594 -13.445 1 92.12 71 THR A N 1
ATOM 552 C CA . THR A 1 71 ? -0.525 -18.406 -12.547 1 92.12 71 THR A CA 1
ATOM 553 C C . THR A 1 71 ? -0.107 -18.578 -11.094 1 92.12 71 THR A C 1
ATOM 555 O O . THR A 1 71 ? -0.48 -17.781 -10.227 1 92.12 71 THR A O 1
ATOM 558 N N . LYS A 1 72 ? 0.666 -19.609 -10.844 1 91.94 72 LYS A N 1
ATOM 559 C CA . LYS A 1 72 ? 1.093 -19.891 -9.469 1 91.94 72 LYS A CA 1
ATOM 560 C C . LYS A 1 72 ? 1.979 -18.766 -8.945 1 91.94 72 LYS A C 1
ATOM 562 O O . LYS A 1 72 ? 1.848 -18.344 -7.785 1 91.94 72 LYS A O 1
ATOM 567 N N . SER A 1 73 ? 2.91 -18.281 -9.797 1 91.81 73 SER A N 1
ATOM 568 C CA . SER A 1 73 ? 3.756 -17.156 -9.414 1 91.81 73 SER A CA 1
ATOM 569 C C . SER A 1 73 ? 2.92 -15.93 -9.094 1 91.81 73 SER A C 1
ATOM 571 O O . SER A 1 73 ? 3.184 -15.234 -8.109 1 91.81 73 SER A O 1
ATOM 573 N N . ARG A 1 74 ? 1.919 -15.633 -9.906 1 94.5 74 ARG A N 1
ATOM 574 C CA . ARG A 1 74 ? 1.019 -14.508 -9.664 1 94.5 74 ARG A CA 1
ATOM 575 C C . ARG A 1 74 ? 0.256 -14.68 -8.359 1 94.5 74 ARG A C 1
ATOM 577 O O . ARG A 1 74 ? 0.15 -13.75 -7.562 1 94.5 74 ARG A O 1
ATOM 584 N N . GLN A 1 75 ? -0.241 -15.805 -8.125 1 92.94 75 GLN A N 1
ATOM 585 C CA . GLN A 1 75 ? -0.966 -16.094 -6.895 1 92.94 75 GLN A CA 1
ATOM 586 C C . GLN A 1 75 ? -0.084 -15.867 -5.672 1 92.94 75 GLN A C 1
ATOM 588 O O . GLN A 1 75 ? -0.513 -15.242 -4.699 1 92.94 75 GLN A O 1
ATOM 593 N N . ILE A 1 76 ? 1.113 -16.328 -5.691 1 94.06 76 ILE A N 1
ATOM 594 C CA . ILE A 1 76 ? 2.064 -16.203 -4.594 1 94.06 76 ILE A CA 1
ATOM 595 C C . ILE A 1 76 ? 2.359 -14.727 -4.34 1 94.06 76 ILE A C 1
ATOM 597 O O . ILE A 1 76 ? 2.373 -14.281 -3.191 1 94.06 76 ILE A O 1
ATOM 601 N N . CYS A 1 77 ? 2.596 -14 -5.406 1 94.88 77 CYS A N 1
ATOM 602 C CA . CYS A 1 77 ? 2.908 -12.578 -5.285 1 94.88 77 CYS A CA 1
ATOM 603 C C . CYS A 1 77 ? 1.753 -11.82 -4.645 1 94.88 77 CYS A C 1
ATOM 605 O O . CYS A 1 77 ? 1.955 -11.055 -3.699 1 94.88 77 CYS A O 1
ATOM 607 N N . TYR A 1 78 ? 0.52 -12.039 -5.078 1 93.56 78 TYR A N 1
ATOM 608 C CA . TYR A 1 78 ? -0.649 -11.328 -4.57 1 93.56 78 TYR A CA 1
ATOM 609 C C . TYR A 1 78 ? -0.922 -11.695 -3.117 1 93.56 78 TYR A C 1
ATOM 611 O O . TYR A 1 78 ? -1.269 -10.836 -2.307 1 93.56 78 TYR A O 1
ATOM 619 N N . GLN A 1 79 ? -0.685 -12.906 -2.818 1 91.19 79 GLN A N 1
ATOM 620 C CA . GLN A 1 79 ? -0.83 -13.359 -1.438 1 91.19 79 GLN A CA 1
ATOM 621 C C . GLN A 1 79 ? 0.189 -12.672 -0.528 1 91.19 79 GLN A C 1
ATOM 623 O O . GLN A 1 79 ? -0.148 -12.242 0.575 1 91.19 79 GLN A O 1
ATOM 628 N N . SER A 1 80 ? 1.426 -12.586 -0.968 1 93.69 80 SER A N 1
ATOM 629 C CA . SER A 1 80 ? 2.473 -11.922 -0.193 1 93.69 80 SER A CA 1
ATOM 630 C C . SER A 1 80 ? 2.154 -10.453 0.027 1 93.69 80 SER A C 1
ATOM 632 O O . SER A 1 80 ? 2.4 -9.914 1.107 1 93.69 80 SER A O 1
ATOM 634 N N . LEU A 1 81 ? 1.613 -9.812 -0.963 1 92.62 81 LEU A N 1
ATOM 635 C CA . LEU A 1 81 ? 1.25 -8.398 -0.858 1 92.62 81 LEU A CA 1
ATOM 636 C C . LEU A 1 81 ? 0.106 -8.203 0.131 1 92.62 81 LEU A C 1
ATOM 638 O O . LEU A 1 81 ? 0.144 -7.289 0.958 1 92.62 81 LEU A O 1
ATOM 642 N N . GLN A 1 82 ? -0.82 -9.055 0.107 1 87.5 82 GLN A N 1
ATOM 643 C CA . GLN A 1 82 ? -1.947 -8.992 1.032 1 87.5 82 GLN A CA 1
ATOM 644 C C . GLN A 1 82 ? -1.491 -9.219 2.471 1 87.5 82 GLN A C 1
ATOM 646 O O . GLN A 1 82 ? -1.955 -8.539 3.389 1 87.5 82 GLN A O 1
ATOM 651 N N . GLU A 1 83 ? -0.601 -10.109 2.602 1 85.69 83 GLU A N 1
ATOM 652 C CA . GLU A 1 83 ? -0.091 -10.43 3.932 1 85.69 83 GLU A CA 1
ATOM 653 C C . GLU A 1 83 ? 0.756 -9.289 4.488 1 85.69 83 GLU A C 1
ATOM 655 O O . GLU A 1 83 ? 0.815 -9.086 5.699 1 85.69 83 GLU A O 1
ATOM 660 N N . SER A 1 84 ? 1.379 -8.555 3.574 1 84.12 84 SER A N 1
ATOM 661 C CA . SER A 1 84 ? 2.266 -7.484 4.008 1 84.12 84 SER A CA 1
ATOM 662 C C . SER A 1 84 ? 1.478 -6.32 4.598 1 84.12 84 SER A C 1
ATOM 664 O O . SER A 1 84 ? 2.018 -5.527 5.371 1 84.12 84 SER A O 1
ATOM 666 N N . VAL A 1 85 ? 0.245 -6.188 4.277 1 75.5 85 VAL A N 1
ATOM 667 C CA . VAL A 1 85 ? -0.609 -5.113 4.777 1 75.5 85 VAL A CA 1
ATOM 668 C C . VAL A 1 85 ? -1.081 -5.441 6.191 1 75.5 85 VAL A C 1
ATOM 670 O O . VAL A 1 85 ? -1.461 -4.547 6.949 1 75.5 85 VAL A O 1
ATOM 673 N N . GLN A 1 86 ? -1.055 -6.711 6.535 1 68.38 86 GLN A N 1
ATOM 674 C CA . GLN A 1 86 ? -1.499 -7.16 7.852 1 68.38 86 GLN A CA 1
ATOM 675 C C . GLN A 1 86 ? -0.369 -7.074 8.875 1 68.38 86 GLN A C 1
ATOM 677 O O . GLN A 1 86 ? -0.613 -7.105 10.078 1 68.38 86 GLN A O 1
ATOM 682 N N . MET A 1 87 ? 0.755 -6.949 8.367 1 58.69 87 MET A N 1
ATOM 683 C CA . MET A 1 87 ? 1.901 -6.969 9.266 1 58.69 87 MET A CA 1
ATOM 684 C C . MET A 1 87 ? 2.1 -5.609 9.93 1 58.69 87 MET A C 1
ATOM 686 O O . MET A 1 87 ? 1.703 -4.582 9.375 1 58.69 87 MET A O 1
ATOM 690 N N . TRP B 1 1 ? -9.406 23.891 2.99 1 61.5 1 TRP B N 1
ATOM 691 C CA . TRP B 1 1 ? -9.945 25.109 3.57 1 61.5 1 TRP B CA 1
ATOM 692 C C . TRP B 1 1 ? -8.836 26.125 3.816 1 61.5 1 TRP B C 1
ATOM 694 O O . TRP B 1 1 ? -8.172 26.094 4.859 1 61.5 1 TRP B O 1
ATOM 704 N N . PRO B 1 2 ? -8.156 26.344 2.744 1 65.44 2 PRO B N 1
ATOM 705 C CA . PRO B 1 2 ? -6.906 27.094 2.855 1 65.44 2 PRO B CA 1
ATOM 706 C C . PRO B 1 2 ? -7.105 28.469 3.51 1 65.44 2 PRO B C 1
ATOM 708 O O . PRO B 1 2 ? -6.164 29.016 4.082 1 65.44 2 PRO B O 1
ATOM 711 N N . ASN B 1 3 ? -8.266 28.906 3.471 1 69.94 3 ASN B N 1
ATOM 712 C CA . ASN B 1 3 ? -8.438 30.281 3.932 1 69.94 3 ASN B CA 1
ATOM 713 C C . ASN B 1 3 ? -8.93 30.328 5.375 1 69.94 3 ASN B C 1
ATOM 715 O O . ASN B 1 3 ? -9.273 31.391 5.879 1 69.94 3 ASN B O 1
ATOM 719 N N . LEU B 1 4 ? -8.961 29.281 5.957 1 71.81 4 LEU B N 1
ATOM 720 C CA . LEU B 1 4 ? -9.414 29.297 7.344 1 71.81 4 LEU B CA 1
ATOM 721 C C . LEU B 1 4 ? -8.227 29.297 8.305 1 71.81 4 LEU B C 1
ATOM 723 O O . LEU B 1 4 ? -7.191 28.703 8.016 1 71.81 4 LEU B O 1
ATOM 727 N N . PRO B 1 5 ? -8.367 30.203 9.328 1 77.44 5 PRO B N 1
ATOM 728 C CA . PRO B 1 5 ? -7.336 30.125 10.367 1 77.44 5 PRO B CA 1
ATOM 729 C C . PRO B 1 5 ? -7.16 28.719 10.938 1 77.44 5 PRO B C 1
ATOM 731 O O . PRO B 1 5 ? -8.086 27.906 10.867 1 77.44 5 PRO B O 1
ATOM 734 N N . GLU B 1 6 ? -5.988 28.328 11.359 1 77.88 6 GLU B N 1
ATOM 735 C CA . GLU B 1 6 ? -5.652 27.016 11.906 1 77.88 6 GLU B CA 1
ATOM 736 C C . GLU B 1 6 ? -6.656 26.594 12.977 1 77.88 6 GLU B C 1
ATOM 738 O O . GLU B 1 6 ? -7.031 25.422 13.047 1 77.88 6 GLU B O 1
ATOM 743 N N . SER B 1 7 ? -6.988 27.531 13.75 1 75.31 7 SER B N 1
ATOM 744 C CA . SER B 1 7 ? -7.926 27.266 14.836 1 75.31 7 SER B CA 1
ATOM 745 C C . SER B 1 7 ? -9.305 26.891 14.297 1 75.31 7 SER B C 1
ATOM 747 O O . SER B 1 7 ? -10.062 26.188 14.961 1 75.31 7 SER B O 1
ATOM 749 N N . GLU B 1 8 ? -9.469 27.312 13.156 1 81.25 8 GLU B N 1
ATOM 750 C CA . GLU B 1 8 ? -10.773 27.047 12.562 1 81.25 8 GLU B CA 1
ATOM 751 C C . GLU B 1 8 ? -10.75 25.812 11.672 1 81.25 8 GLU B C 1
ATOM 753 O O . GLU B 1 8 ? -11.797 25.359 11.195 1 81.25 8 GLU B O 1
ATOM 758 N N . GLN B 1 9 ? -9.664 25.188 11.484 1 79.44 9 GLN B N 1
ATOM 759 C CA . GLN B 1 9 ? -9.477 24.094 10.531 1 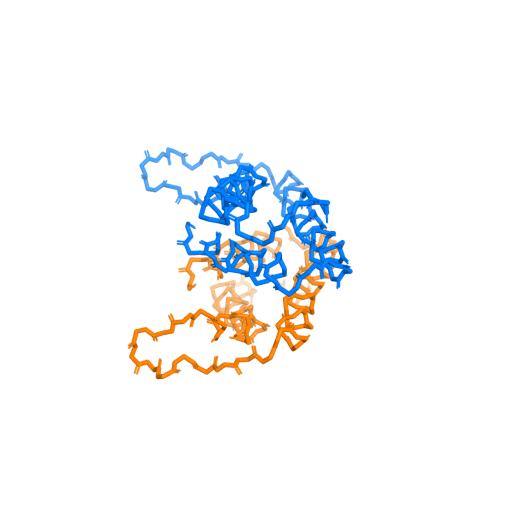79.44 9 GLN B CA 1
ATOM 760 C C . GLN B 1 9 ? -9.992 22.781 11.102 1 79.44 9 GLN B C 1
ATOM 762 O O . GLN B 1 9 ? -9.898 21.734 10.445 1 79.44 9 GLN B O 1
ATOM 767 N N . GLN B 1 10 ? -10.797 22.719 12.078 1 88.19 10 GLN B N 1
ATOM 768 C CA . GLN B 1 10 ? -11.352 21.5 12.648 1 88.19 10 GLN B CA 1
ATOM 769 C C . GLN B 1 10 ? -10.477 20.297 12.328 1 88.19 10 GLN B C 1
ATOM 771 O O . GLN B 1 10 ? -10.969 19.266 11.836 1 88.19 10 GLN B O 1
ATOM 776 N N . TRP B 1 11 ? -9.266 20.25 12.719 1 91.5 11 TRP B N 1
ATOM 777 C CA . TRP B 1 11 ? -8.266 19.266 12.328 1 91.5 11 TRP B CA 1
ATOM 778 C C . TRP B 1 11 ? -8.656 17.875 12.789 1 91.5 11 TRP B C 1
ATOM 780 O O . TRP B 1 11 ? -8.5 16.906 12.047 1 91.5 11 TRP B O 1
ATOM 790 N N . PRO B 1 12 ? -9.242 17.734 13.977 1 92.44 12 PRO B N 1
ATOM 791 C CA . PRO B 1 12 ? -9.672 16.391 14.375 1 92.44 12 PRO B CA 1
ATOM 792 C C . PRO B 1 12 ? -10.703 15.797 13.422 1 92.44 12 PRO B C 1
ATOM 794 O O . PRO B 1 12 ? -10.625 14.609 13.078 1 92.44 12 PRO B O 1
ATOM 797 N N . LEU B 1 13 ? -11.617 16.641 13.055 1 92.94 13 LEU B N 1
ATOM 798 C CA . LEU B 1 13 ? -12.633 16.172 12.117 1 92.94 13 LEU B CA 1
ATOM 799 C C . LEU B 1 13 ? -12.016 15.867 10.758 1 92.94 13 LEU B C 1
ATOM 801 O O . LEU B 1 13 ? -12.383 14.883 10.109 1 92.94 13 LEU B O 1
ATOM 805 N N . ARG B 1 14 ? -11.109 16.641 10.312 1 92 14 ARG B N 1
ATOM 806 C CA . ARG B 1 14 ? -10.422 16.422 9.047 1 92 14 ARG B CA 1
ATOM 807 C C . ARG B 1 14 ? -9.633 15.109 9.07 1 92 14 ARG B C 1
ATOM 809 O O . ARG B 1 14 ? -9.609 14.375 8.086 1 92 14 ARG B O 1
ATOM 816 N N . SER B 1 15 ? -9.023 14.828 10.18 1 93.56 15 SER B N 1
ATOM 817 C CA . SER B 1 15 ? -8.266 13.586 10.344 1 93.56 15 SER B CA 1
ATOM 818 C C . SER B 1 15 ? -9.18 12.367 10.25 1 93.56 15 SER B C 1
ATOM 8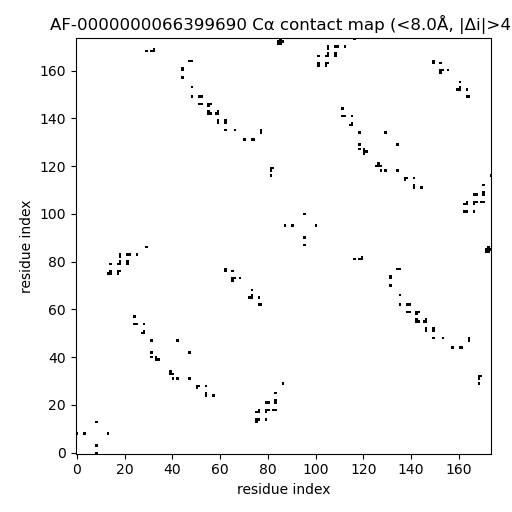20 O O . SER B 1 15 ? -8.875 11.406 9.539 1 93.56 15 SER B O 1
ATOM 822 N N . ILE B 1 16 ? -10.258 12.477 10.945 1 95.44 16 ILE B N 1
ATOM 823 C CA . ILE B 1 16 ? -11.211 11.375 10.922 1 95.44 16 ILE B CA 1
ATOM 824 C C . ILE B 1 16 ? -11.734 11.172 9.508 1 95.44 16 ILE B C 1
ATOM 826 O O . ILE B 1 16 ? -11.836 10.039 9.031 1 95.44 16 ILE B O 1
ATOM 830 N N . ASN B 1 17 ? -12.102 12.234 8.898 1 94.75 17 ASN B N 1
ATOM 831 C CA . ASN B 1 17 ? -12.625 12.172 7.535 1 94.75 17 ASN B CA 1
ATOM 832 C C . ASN B 1 17 ? -11.594 11.609 6.562 1 94.75 17 ASN B C 1
ATOM 834 O O . ASN B 1 17 ? -11.938 10.812 5.684 1 94.75 17 ASN B O 1
ATOM 838 N N . HIS B 1 18 ? -10.336 12.047 6.734 1 94.88 18 HIS B N 1
ATOM 839 C CA . HIS B 1 18 ? -9.242 11.562 5.895 1 94.88 18 HIS B CA 1
ATOM 840 C C . HIS B 1 18 ? -9.031 10.062 6.074 1 94.88 18 HIS B C 1
ATOM 842 O O . HIS B 1 18 ? -8.914 9.328 5.09 1 94.88 18 HIS B O 1
ATOM 848 N N . ALA B 1 19 ? -9.031 9.633 7.277 1 95.19 19 ALA B N 1
ATOM 849 C CA . ALA B 1 19 ? -8.875 8.211 7.562 1 95.19 19 ALA B CA 1
ATOM 850 C C . ALA B 1 19 ? -10.016 7.402 6.953 1 95.19 19 ALA B C 1
ATOM 852 O O . ALA B 1 19 ? -9.789 6.328 6.387 1 95.19 19 ALA B O 1
ATOM 853 N N . SER B 1 20 ? -11.18 7.934 7.051 1 95.81 20 SER B N 1
ATOM 854 C CA . SER B 1 20 ? -12.352 7.281 6.477 1 95.81 20 SER B CA 1
ATOM 855 C C . SER B 1 20 ? -12.25 7.188 4.957 1 95.81 20 SER B C 1
ATOM 857 O O . SER B 1 20 ? -12.602 6.168 4.363 1 95.81 20 SER B O 1
ATOM 859 N N . LEU B 1 21 ? -11.859 8.211 4.352 1 96.12 21 LEU B N 1
ATOM 860 C CA . LEU B 1 21 ? -11.695 8.25 2.9 1 96.12 21 LEU B CA 1
ATOM 861 C C . LEU B 1 21 ? -10.672 7.219 2.443 1 96.12 21 LEU B C 1
ATOM 863 O O . LEU B 1 21 ? -10.93 6.449 1.516 1 96.12 21 LEU B O 1
ATOM 867 N N . ILE B 1 22 ? -9.516 7.176 3.086 1 96.56 22 ILE B N 1
ATOM 868 C CA . ILE B 1 22 ? -8.461 6.234 2.742 1 96.56 22 ILE B CA 1
ATOM 869 C C . ILE B 1 22 ? -8.969 4.805 2.9 1 96.56 22 ILE B C 1
ATOM 871 O O . ILE B 1 22 ? -8.688 3.943 2.062 1 96.56 22 ILE B O 1
ATOM 875 N N . SER B 1 23 ? -9.695 4.594 3.938 1 94.12 23 SER B N 1
ATOM 876 C CA . SER B 1 23 ? -10.273 3.275 4.168 1 94.12 23 SER B CA 1
ATOM 877 C C . SER B 1 23 ? -11.219 2.881 3.041 1 94.12 23 SER B C 1
ATOM 879 O O . SER B 1 23 ? -11.172 1.75 2.551 1 94.12 23 SER B O 1
ATOM 881 N N . ALA B 1 24 ? -12.039 3.812 2.693 1 95.44 24 ALA B N 1
ATOM 882 C CA . ALA B 1 24 ? -13 3.551 1.621 1 95.44 24 ALA B CA 1
ATOM 883 C C . ALA B 1 24 ? -12.281 3.287 0.3 1 95.44 24 ALA B C 1
ATOM 885 O O . ALA B 1 24 ? -12.656 2.383 -0.449 1 95.44 24 ALA B O 1
ATOM 886 N N . LEU B 1 25 ? -11.219 4.039 0.007 1 94.75 25 LEU B N 1
ATOM 887 C CA . LEU B 1 25 ? -10.469 3.91 -1.235 1 94.75 25 LEU B CA 1
ATOM 888 C C . LEU B 1 25 ? -9.703 2.592 -1.275 1 94.75 25 LEU B C 1
ATOM 890 O O . LEU B 1 25 ? -9.406 2.074 -2.355 1 94.75 25 LEU B O 1
ATOM 894 N N . SER B 1 26 ? -9.398 2.002 -0.113 1 93.81 26 SER B N 1
ATOM 895 C CA . SER B 1 26 ? -8.617 0.771 -0.019 1 93.81 26 SER B CA 1
ATOM 896 C C . SER B 1 26 ? -9.516 -0.433 0.249 1 93.81 26 SER B C 1
ATOM 898 O O . SER B 1 26 ? -9.023 -1.541 0.473 1 93.81 26 SER B O 1
ATOM 900 N N . ARG B 1 27 ? -10.781 -0.256 0.255 1 92.12 27 ARG B N 1
ATOM 901 C CA . ARG B 1 27 ? -11.742 -1.278 0.666 1 92.12 27 ARG B CA 1
ATOM 902 C C . ARG B 1 27 ? -11.617 -2.523 -0.206 1 92.12 27 ARG B C 1
ATOM 904 O O . ARG B 1 27 ? -11.617 -3.646 0.303 1 92.12 27 ARG B O 1
ATOM 911 N N . ASP B 1 28 ? -11.594 -2.357 -1.493 1 91.62 28 ASP B N 1
ATOM 912 C CA . ASP B 1 28 ? -11.484 -3.502 -2.391 1 91.62 28 ASP B CA 1
ATOM 913 C C . ASP B 1 28 ? -10.211 -4.297 -2.117 1 91.62 28 ASP B C 1
ATOM 915 O O . ASP B 1 28 ? -10.219 -5.527 -2.166 1 91.62 28 ASP B O 1
ATOM 919 N N . TYR B 1 29 ? -9.141 -3.576 -1.894 1 91.25 29 TYR B N 1
ATOM 920 C CA . TYR B 1 29 ? -7.887 -4.234 -1.554 1 91.25 29 TYR B CA 1
ATOM 921 C C . TYR B 1 29 ? -8.023 -5.039 -0.268 1 91.25 29 TYR B C 1
ATOM 923 O O . TYR B 1 29 ? -7.609 -6.203 -0.209 1 91.25 29 TYR B O 1
ATOM 931 N N . HIS B 1 30 ? -8.633 -4.477 0.787 1 90 30 HIS B N 1
ATOM 932 C CA . HIS B 1 30 ? -8.828 -5.145 2.068 1 90 30 HIS B CA 1
ATOM 933 C C . HIS B 1 30 ? -9.742 -6.359 1.922 1 90 30 HIS B C 1
ATOM 935 O O . HIS B 1 30 ? -9.602 -7.34 2.652 1 90 30 HIS B O 1
ATOM 941 N N . SER B 1 31 ? -10.594 -6.293 0.963 1 88.12 31 SER B N 1
ATOM 942 C CA . SER B 1 31 ? -11.555 -7.371 0.763 1 88.12 31 SER B CA 1
ATOM 943 C C . SER B 1 31 ? -10.898 -8.594 0.143 1 88.12 31 SER B C 1
ATOM 945 O O . SER B 1 31 ? -11.477 -9.68 0.134 1 88.12 31 SER B O 1
ATOM 947 N N . LEU B 1 32 ? -9.656 -8.383 -0.444 1 86.19 32 LEU B N 1
ATOM 948 C CA . LEU B 1 32 ? -8.938 -9.5 -1.04 1 86.19 32 LEU B CA 1
ATOM 949 C C . LEU B 1 32 ? -8.445 -10.461 0.034 1 86.19 32 LEU B C 1
ATOM 951 O O . LEU B 1 32 ? -8.102 -11.609 -0.265 1 86.19 32 LEU B O 1
ATOM 955 N N . LYS B 1 33 ? -8.297 -10.031 1.226 1 81.62 33 LYS B N 1
ATOM 956 C CA . LYS B 1 33 ? -7.852 -10.883 2.324 1 81.62 33 LYS B CA 1
ATOM 957 C C . LYS B 1 33 ? -8.867 -11.984 2.609 1 81.62 33 LYS B C 1
ATOM 959 O O . LYS B 1 33 ? -10.062 -11.711 2.742 1 81.62 33 LYS B O 1
ATOM 964 N N . PRO B 1 34 ? -8.32 -13.195 2.535 1 70.5 34 PRO B N 1
ATOM 965 C CA . PRO B 1 34 ? -9.281 -14.258 2.842 1 70.5 34 PRO B CA 1
ATOM 966 C C . PRO B 1 34 ? -9.859 -14.148 4.254 1 70.5 34 PRO B C 1
ATOM 968 O O . PRO B 1 34 ? -9.141 -13.773 5.188 1 70.5 34 PRO B O 1
ATOM 971 N N . SER B 1 35 ? -11.07 -13.953 4.242 1 67 35 SER B N 1
ATOM 972 C CA . SER B 1 35 ? -11.734 -13.93 5.543 1 67 35 SER B CA 1
ATOM 973 C C . SER B 1 35 ? -12.133 -15.328 5.988 1 67 35 SER B C 1
ATOM 975 O O . SER B 1 35 ? -12.477 -16.172 5.156 1 67 35 SER B O 1
ATOM 977 N N . ALA B 1 36 ? -11.641 -15.656 7.262 1 65.06 36 ALA B N 1
ATOM 978 C CA . ALA B 1 36 ? -12.016 -16.938 7.848 1 65.06 36 ALA B CA 1
ATOM 979 C C . ALA B 1 36 ? -13.516 -17.188 7.723 1 65.06 36 ALA B C 1
ATOM 981 O O . ALA B 1 36 ? -13.961 -18.328 7.684 1 65.06 36 ALA B O 1
ATOM 982 N N . THR B 1 37 ? -14.172 -16.203 7.871 1 63.41 37 THR B N 1
ATOM 983 C CA . THR B 1 37 ? -15.617 -16.359 8.008 1 63.41 37 THR B CA 1
ATOM 984 C C . THR B 1 37 ? -16.281 -16.422 6.633 1 63.41 37 THR B C 1
ATOM 986 O O . THR B 1 37 ? -17.422 -16.859 6.508 1 63.41 37 THR B O 1
ATOM 989 N N . ALA B 1 38 ? -15.695 -15.836 5.762 1 60.06 38 ALA B N 1
ATOM 990 C CA . ALA B 1 38 ? -16.422 -15.797 4.488 1 60.06 38 ALA B CA 1
ATOM 991 C C . ALA B 1 38 ? -15.758 -16.703 3.455 1 60.06 38 ALA B C 1
ATOM 993 O O . ALA B 1 38 ? -14.531 -16.859 3.451 1 60.06 38 ALA B O 1
ATOM 994 N N . PRO B 1 39 ? -16.656 -17.453 2.891 1 56.38 39 PRO B N 1
ATOM 995 C CA . PRO B 1 39 ? -16.125 -18.234 1.771 1 56.38 39 PRO B CA 1
ATOM 996 C C . PRO B 1 39 ? -15.156 -17.422 0.901 1 56.38 39 PRO B C 1
ATOM 998 O O . PRO B 1 39 ? -15.336 -16.203 0.742 1 56.38 39 PRO B O 1
ATOM 1001 N N . GLN B 1 40 ? -14.016 -17.75 0.872 1 59.56 40 GLN B N 1
ATOM 1002 C CA . GLN B 1 40 ? -12.953 -17.078 0.127 1 59.56 40 GLN B CA 1
ATOM 1003 C C . GLN B 1 40 ? -13.438 -16.656 -1.257 1 59.56 40 GLN B C 1
ATOM 1005 O O . GLN B 1 40 ? -13.844 -17.484 -2.064 1 59.56 40 GLN B O 1
ATOM 1010 N N . ARG B 1 41 ? -14.148 -15.469 -1.289 1 60.34 41 ARG B N 1
ATOM 1011 C CA . ARG B 1 41 ? -14.461 -14.977 -2.627 1 60.34 41 ARG B CA 1
ATOM 1012 C C . ARG B 1 41 ? -13.266 -15.117 -3.559 1 60.34 41 ARG B C 1
ATOM 1014 O O . ARG B 1 41 ? -12.172 -14.617 -3.258 1 60.34 41 ARG B O 1
ATOM 1021 N N . LYS B 1 42 ? -13.43 -16.031 -4.461 1 72.81 42 LYS B N 1
ATOM 1022 C CA . LYS B 1 42 ? -12.359 -16.266 -5.418 1 72.81 42 LYS B CA 1
ATOM 1023 C C . LYS B 1 42 ? -12.258 -15.133 -6.426 1 72.81 42 LYS B C 1
ATOM 1025 O O . LYS B 1 42 ? -13.102 -15.016 -7.324 1 72.81 42 LYS B O 1
ATOM 1030 N N . VAL B 1 43 ? -11.719 -14.125 -6.109 1 84.12 43 VAL B N 1
ATOM 1031 C CA . VAL B 1 43 ? -11.438 -13.055 -7.07 1 84.12 43 VAL B CA 1
ATOM 1032 C C . VAL B 1 43 ? -10.414 -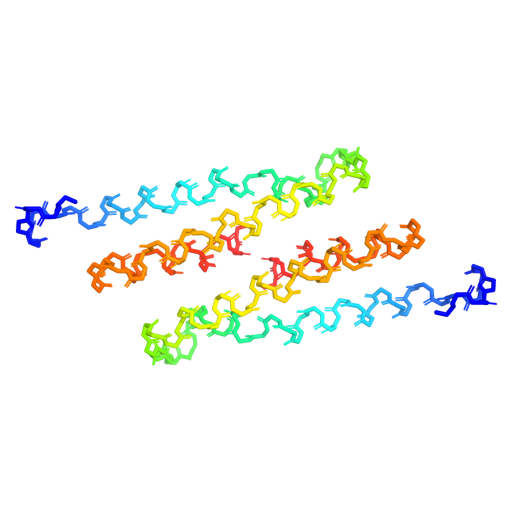13.539 -8.094 1 84.12 43 VAL B C 1
ATOM 1034 O O . VAL B 1 43 ? -9.312 -13.977 -7.727 1 84.12 43 VAL B O 1
ATOM 1037 N N . PRO B 1 44 ? -10.938 -13.516 -9.391 1 89.81 44 PRO B N 1
ATOM 1038 C CA . PRO B 1 44 ? -9.977 -13.938 -10.414 1 89.81 44 PRO B CA 1
ATOM 1039 C C . PRO B 1 44 ? -8.648 -13.18 -10.32 1 89.81 44 PRO B C 1
ATOM 1041 O O . PRO B 1 44 ? -8.633 -11.992 -10 1 89.81 44 PRO B O 1
ATOM 1044 N N . LEU B 1 45 ? -7.547 -13.789 -10.688 1 90.69 45 LEU B N 1
ATOM 1045 C CA . LEU B 1 45 ? -6.203 -13.234 -10.57 1 90.69 45 LEU B CA 1
ATOM 1046 C C . LEU B 1 45 ? -6.078 -11.945 -11.375 1 90.69 45 LEU B C 1
ATOM 1048 O O . LEU B 1 45 ? -5.398 -11.008 -10.953 1 90.69 45 LEU B O 1
ATOM 1052 N N . GLY B 1 46 ? -6.734 -11.984 -12.5 1 90.94 46 GLY B N 1
ATOM 1053 C CA . GLY B 1 46 ? -6.723 -10.773 -13.305 1 90.94 46 GLY B CA 1
ATOM 1054 C C . GLY B 1 46 ? -7.348 -9.586 -12.594 1 90.94 46 GLY B C 1
ATOM 1055 O O . GLY B 1 46 ? -6.832 -8.469 -12.68 1 90.94 46 GLY B O 1
ATOM 1056 N N . ASP B 1 47 ? -8.414 -9.844 -11.898 1 93.12 47 ASP B N 1
ATOM 1057 C CA . ASP B 1 47 ? -9.07 -8.789 -11.141 1 93.12 47 ASP B CA 1
ATOM 1058 C C . ASP B 1 47 ? -8.234 -8.375 -9.93 1 93.12 47 ASP B C 1
ATOM 1060 O O . ASP B 1 47 ? -8.211 -7.203 -9.555 1 93.12 47 ASP B O 1
ATOM 1064 N N . THR B 1 48 ? -7.566 -9.281 -9.391 1 93.44 48 THR B N 1
ATOM 1065 C CA . THR B 1 48 ? -6.703 -9.008 -8.242 1 93.44 48 THR B CA 1
ATOM 1066 C C . THR B 1 48 ? -5.598 -8.031 -8.625 1 93.44 48 THR B C 1
ATOM 1068 O O . THR B 1 48 ? -5.32 -7.078 -7.895 1 93.44 48 THR B O 1
ATOM 1071 N N . LYS B 1 49 ? -5.039 -8.242 -9.773 1 93.62 49 LYS B N 1
ATOM 1072 C CA . LYS B 1 49 ? -4.012 -7.328 -10.266 1 93.62 49 LYS B CA 1
ATOM 1073 C C . LYS B 1 49 ? -4.555 -5.91 -10.398 1 93.62 49 LYS B C 1
ATOM 1075 O O . LYS B 1 49 ? -3.914 -4.949 -9.969 1 93.62 49 LYS B O 1
ATOM 1080 N N . VAL B 1 50 ? -5.738 -5.875 -10.969 1 95.19 50 VAL B N 1
ATOM 1081 C CA . VAL B 1 50 ? -6.355 -4.578 -11.219 1 95.19 50 VAL B CA 1
ATOM 1082 C C . VAL B 1 50 ? -6.613 -3.859 -9.898 1 95.19 50 VAL B C 1
ATOM 1084 O O . VAL B 1 50 ? -6.281 -2.682 -9.75 1 95.19 50 VAL B O 1
ATOM 1087 N N . ILE B 1 51 ? -7.137 -4.543 -8.953 1 95.06 51 ILE B N 1
ATOM 1088 C CA . ILE B 1 51 ? -7.473 -3.982 -7.645 1 95.06 51 ILE B CA 1
ATOM 1089 C C . ILE B 1 51 ? -6.203 -3.479 -6.961 1 95.06 51 ILE B C 1
ATOM 1091 O O . ILE B 1 51 ? -6.164 -2.346 -6.473 1 95.06 51 ILE B O 1
ATOM 1095 N N . ILE B 1 52 ? -5.164 -4.293 -6.93 1 94.75 52 ILE B N 1
ATOM 1096 C CA . ILE B 1 52 ? -3.926 -3.936 -6.246 1 94.75 52 ILE B CA 1
ATOM 1097 C C . ILE B 1 52 ? -3.279 -2.742 -6.945 1 94.75 52 ILE B C 1
ATOM 1099 O O . ILE B 1 52 ? -2.908 -1.762 -6.293 1 94.75 52 ILE B O 1
ATOM 1103 N N . HIS B 1 53 ? -3.232 -2.758 -8.258 1 94.69 53 HIS B N 1
ATOM 1104 C CA . HIS B 1 53 ? -2.633 -1.684 -9.039 1 94.69 53 HIS B CA 1
ATOM 1105 C C . HIS B 1 53 ? -3.375 -0.367 -8.828 1 94.69 53 HIS B C 1
ATOM 1107 O O . HIS B 1 53 ? -2.752 0.666 -8.57 1 94.69 53 HIS B O 1
ATOM 1113 N N . GLN B 1 54 ? -4.625 -0.451 -8.945 1 95.31 54 GLN B N 1
ATOM 1114 C CA . GLN B 1 54 ? -5.441 0.747 -8.781 1 95.31 54 GLN B CA 1
ATOM 1115 C C . GLN B 1 54 ? -5.293 1.332 -7.379 1 95.31 54 GLN B C 1
ATOM 1117 O O . GLN B 1 54 ? -5.18 2.549 -7.219 1 95.31 54 GLN B O 1
ATOM 1122 N N . THR B 1 55 ? -5.336 0.484 -6.387 1 95.94 55 THR B N 1
ATOM 1123 C CA . THR B 1 55 ? -5.188 0.959 -5.016 1 95.94 55 THR B CA 1
ATOM 1124 C C . THR B 1 55 ? -3.83 1.627 -4.816 1 95.94 55 THR B C 1
ATOM 1126 O O . THR B 1 55 ? -3.754 2.75 -4.312 1 95.94 55 THR B O 1
ATOM 1129 N N . LEU B 1 56 ? -2.744 1.022 -5.25 1 95.75 56 LEU B N 1
ATOM 1130 C CA . LEU B 1 56 ? -1.396 1.562 -5.105 1 95.75 56 LEU B CA 1
ATOM 1131 C C . LEU B 1 56 ? -1.252 2.877 -5.863 1 95.75 56 LEU B C 1
ATOM 1133 O O . LEU B 1 56 ? -0.673 3.836 -5.348 1 95.75 56 LEU B O 1
ATOM 1137 N N . SER B 1 57 ? -1.814 2.926 -6.988 1 96.12 57 SER B N 1
ATOM 1138 C CA . SER B 1 57 ? -1.742 4.121 -7.82 1 96.12 57 SER B CA 1
ATOM 1139 C C . SER B 1 57 ? -2.482 5.289 -7.172 1 96.12 57 SER B C 1
ATOM 1141 O O . SER B 1 57 ? -1.979 6.414 -7.148 1 96.12 57 SER B O 1
ATOM 1143 N N . VAL B 1 58 ? -3.672 5.012 -6.715 1 96.56 58 VAL B N 1
ATOM 1144 C CA . VAL B 1 58 ? -4.488 6.051 -6.094 1 96.56 58 VAL B CA 1
ATOM 1145 C C . VAL B 1 58 ? -3.787 6.578 -4.844 1 96.56 58 VAL B C 1
ATOM 1147 O O . VAL B 1 58 ? -3.715 7.793 -4.633 1 96.56 58 VAL B O 1
ATOM 1150 N N . LEU B 1 59 ? -3.234 5.707 -4.035 1 96.06 59 LEU B N 1
ATOM 1151 C CA . LEU B 1 59 ? -2.551 6.125 -2.816 1 96.06 59 LEU B CA 1
ATOM 1152 C C . LEU B 1 59 ? -1.291 6.918 -3.145 1 96.06 59 LEU B C 1
ATOM 1154 O O . LEU B 1 59 ? -0.987 7.914 -2.48 1 96.06 59 LEU B O 1
ATOM 1158 N N . GLU B 1 60 ? -0.629 6.516 -4.113 1 95.56 60 GLU B N 1
ATOM 1159 C CA . GLU B 1 60 ? 0.541 7.262 -4.566 1 95.56 60 GLU B CA 1
ATOM 1160 C C . GLU B 1 60 ? 0.158 8.672 -5.012 1 95.56 60 GLU B C 1
ATOM 1162 O O . GLU B 1 60 ? 0.843 9.641 -4.684 1 95.56 60 GLU B O 1
ATOM 1167 N N . ASP B 1 61 ? -0.917 8.734 -5.777 1 96.5 61 ASP B N 1
ATOM 1168 C CA . ASP B 1 61 ? -1.397 10.031 -6.238 1 96.5 61 ASP B CA 1
ATOM 1169 C C . ASP B 1 61 ? -1.742 10.945 -5.062 1 96.5 61 ASP B C 1
ATOM 1171 O O . ASP B 1 61 ? -1.468 12.141 -5.098 1 96.5 61 ASP B O 1
ATOM 1175 N N . ILE B 1 62 ? -2.373 10.383 -4.062 1 96.06 62 ILE B N 1
ATOM 1176 C CA . ILE B 1 62 ? -2.752 11.148 -2.881 1 96.06 62 ILE B CA 1
ATOM 1177 C C . ILE B 1 62 ? -1.498 11.68 -2.186 1 96.06 62 ILE B C 1
ATOM 1179 O O . ILE B 1 62 ? -1.437 12.852 -1.812 1 96.06 62 ILE B O 1
ATOM 1183 N N . VAL B 1 63 ? -0.471 10.914 -2.051 1 95.81 63 VAL B N 1
ATOM 1184 C CA . VAL B 1 63 ? 0.792 11.289 -1.424 1 95.81 63 VAL B CA 1
ATOM 1185 C C . VAL B 1 63 ? 1.455 12.406 -2.223 1 95.81 63 VAL B C 1
ATOM 1187 O O . VAL B 1 63 ? 1.959 13.375 -1.647 1 95.81 63 VAL B O 1
ATOM 1190 N N . GLU B 1 64 ? 1.409 12.359 -3.566 1 95.5 64 GLU B N 1
ATOM 1191 C CA . GLU B 1 64 ? 2.006 13.375 -4.43 1 95.5 64 GLU B CA 1
ATOM 1192 C C . GLU B 1 64 ? 1.26 14.703 -4.32 1 95.5 64 GLU B C 1
ATOM 1194 O O . GLU B 1 64 ? 1.879 15.766 -4.293 1 95.5 64 GLU B O 1
ATOM 1199 N N . ASN B 1 65 ? 0.005 14.602 -4.246 1 95.12 65 ASN B N 1
ATOM 1200 C CA . ASN B 1 65 ? -0.829 15.797 -4.246 1 95.12 65 ASN B CA 1
ATOM 1201 C C . ASN B 1 65 ? -0.741 16.547 -2.92 1 95.12 65 ASN B C 1
ATOM 1203 O O . ASN B 1 65 ? -0.796 17.781 -2.891 1 95.12 65 ASN B O 1
ATOM 1207 N N . ILE B 1 66 ? -0.601 15.82 -1.817 1 95 66 ILE B N 1
ATOM 1208 C CA . ILE B 1 66 ? -0.651 16.453 -0.501 1 95 66 ILE B CA 1
ATOM 1209 C C . ILE B 1 66 ? 0.668 17.156 -0.219 1 95 66 ILE B C 1
ATOM 1211 O O . ILE B 1 66 ? 0.747 18 0.681 1 95 66 ILE B O 1
ATOM 1215 N N . SER B 1 67 ? 1.734 16.797 -1.017 1 90.88 67 SER B N 1
ATOM 1216 C CA . SER B 1 67 ? 3.074 17.312 -0.776 1 90.88 67 SER B CA 1
ATOM 1217 C C . SER B 1 67 ? 3.086 18.844 -0.813 1 90.88 67 SER B C 1
ATOM 1219 O O . SER B 1 67 ? 3.916 19.484 -0.16 1 90.88 67 SER B O 1
ATOM 1221 N N . GLY B 1 68 ? 2.227 19.5 -1.513 1 90.62 68 GLY B N 1
ATOM 1222 C CA . GLY B 1 68 ? 2.164 20.938 -1.636 1 90.62 68 GLY B CA 1
ATOM 1223 C C . GLY B 1 68 ? 1.26 21.594 -0.606 1 90.62 68 GLY B C 1
ATOM 1224 O O . GLY B 1 68 ? 1.108 22.812 -0.588 1 90.62 68 GLY B O 1
ATOM 1225 N N . GLU B 1 69 ? 0.692 20.859 0.326 1 91.5 69 GLU B N 1
ATOM 1226 C CA . GLU B 1 69 ? -0.262 21.359 1.312 1 91.5 69 GLU B CA 1
ATOM 1227 C C . GLU B 1 69 ? 0.431 21.703 2.627 1 91.5 69 GLU B C 1
ATOM 1229 O O . GLU B 1 69 ? 1.655 21.609 2.732 1 91.5 69 GLU B O 1
ATOM 1234 N N . SER B 1 70 ? -0.312 22.188 3.584 1 89.06 70 SER B N 1
ATOM 1235 C CA . SER B 1 70 ? 0.232 22.578 4.883 1 89.06 70 SER B CA 1
ATOM 1236 C C . SER B 1 70 ? 0.848 21.391 5.602 1 89.06 70 SER B C 1
ATOM 1238 O O . SER B 1 70 ? 0.523 20.234 5.301 1 89.06 70 SER B O 1
ATOM 1240 N N . THR B 1 71 ? 1.773 21.656 6.488 1 92.44 71 THR B N 1
ATOM 1241 C CA . THR B 1 71 ? 2.426 20.625 7.289 1 92.44 71 THR B CA 1
ATOM 1242 C C . THR B 1 71 ? 1.391 19.75 7.996 1 92.44 71 THR B C 1
ATOM 1244 O O . THR B 1 71 ? 1.511 18.531 8.016 1 92.44 71 THR B O 1
ATOM 1247 N N . LYS B 1 72 ? 0.387 20.391 8.562 1 92.12 72 LYS B N 1
ATOM 1248 C CA . LYS B 1 72 ? -0.635 19.641 9.281 1 92.12 72 LYS B CA 1
ATOM 1249 C C . LYS B 1 72 ? -1.406 18.719 8.344 1 92.12 72 LYS B C 1
ATOM 1251 O O . LYS B 1 72 ? -1.708 17.578 8.695 1 92.12 72 LYS B O 1
ATOM 1256 N N . SER B 1 73 ? -1.756 19.25 7.148 1 91.75 73 SER B N 1
ATOM 1257 C CA . SER B 1 73 ? -2.424 18.422 6.148 1 91.75 73 SER B CA 1
ATOM 1258 C C . SER B 1 73 ? -1.571 17.219 5.762 1 91.75 73 SER B C 1
ATOM 1260 O O . SER B 1 73 ? -2.08 16.094 5.645 1 91.75 73 SER B O 1
ATOM 1262 N N . ARG B 1 74 ? -0.288 17.406 5.559 1 94.56 74 ARG B N 1
ATOM 1263 C CA . ARG B 1 74 ? 0.634 16.328 5.242 1 94.56 74 ARG B CA 1
ATOM 1264 C C . ARG B 1 74 ? 0.7 15.312 6.379 1 94.56 74 ARG B C 1
ATOM 1266 O O . ARG B 1 74 ? 0.652 14.102 6.141 1 94.56 74 ARG B O 1
ATOM 1273 N N . GLN B 1 75 ? 0.806 15.758 7.531 1 93.19 75 GLN B N 1
ATOM 1274 C CA . GLN B 1 75 ? 0.845 14.883 8.695 1 93.19 75 GLN B CA 1
ATOM 1275 C C . GLN B 1 75 ? -0.41 14.016 8.781 1 93.19 75 GLN B C 1
ATOM 1277 O O . GLN B 1 75 ? -0.324 12.805 9 1 93.19 75 GLN B O 1
ATOM 1282 N N . ILE B 1 76 ? -1.552 14.578 8.594 1 94.31 76 ILE B N 1
ATOM 1283 C CA . ILE B 1 76 ? -2.832 13.875 8.656 1 94.31 76 ILE B CA 1
ATOM 1284 C C . ILE B 1 76 ? -2.887 12.812 7.562 1 94.31 76 ILE B C 1
ATOM 1286 O O . ILE B 1 76 ? -3.299 11.68 7.816 1 94.31 76 ILE B O 1
ATOM 1290 N N . CYS B 1 77 ? -2.475 13.18 6.375 1 95 77 CYS B N 1
ATOM 1291 C CA . CYS B 1 77 ? -2.498 12.25 5.25 1 95 77 CYS B CA 1
ATOM 1292 C C . CYS B 1 77 ? -1.606 11.047 5.52 1 95 77 CYS B C 1
ATOM 1294 O O . CYS B 1 77 ? -2.033 9.906 5.352 1 95 77 CYS B O 1
ATOM 1296 N N . TYR B 1 78 ? -0.393 11.25 5.992 1 93.75 78 TYR B N 1
ATOM 1297 C CA . TYR B 1 78 ? 0.558 10.172 6.238 1 93.75 78 TYR B CA 1
ATOM 1298 C C . TYR B 1 78 ? 0.086 9.273 7.375 1 93.75 78 TYR B C 1
ATOM 1300 O O . TYR B 1 78 ? 0.218 8.047 7.305 1 93.75 78 TYR B O 1
ATOM 1308 N N . GLN B 1 79 ? -0.5 9.883 8.32 1 91.38 79 GLN B N 1
ATOM 1309 C CA . GLN B 1 79 ? -1.066 9.117 9.43 1 91.38 79 GLN B CA 1
ATOM 1310 C C . GLN B 1 79 ? -2.211 8.227 8.953 1 91.38 79 GLN B C 1
ATOM 1312 O O . GLN B 1 79 ? -2.301 7.062 9.344 1 91.38 79 GLN B O 1
ATOM 1317 N N . SER B 1 80 ? -3.086 8.758 8.133 1 93.81 80 SER B N 1
ATOM 1318 C CA . SER B 1 80 ? -4.203 7.988 7.594 1 93.81 80 SER B CA 1
ATOM 1319 C C . SER B 1 80 ? -3.709 6.812 6.754 1 93.81 80 SER B C 1
ATOM 1321 O O . SER B 1 80 ? -4.281 5.723 6.805 1 93.81 80 SER B O 1
ATOM 1323 N N . LEU B 1 81 ? -2.674 7.016 6.012 1 92.75 81 LEU B N 1
ATOM 1324 C CA . LEU B 1 81 ? -2.107 5.957 5.18 1 92.75 81 LEU B CA 1
ATOM 1325 C C . LEU B 1 81 ? -1.491 4.859 6.039 1 92.75 81 LEU B C 1
ATOM 1327 O O . LEU B 1 81 ? -1.692 3.672 5.777 1 92.75 81 LEU B O 1
ATOM 1331 N N . GLN B 1 82 ? -0.832 5.223 7.047 1 87.81 82 GLN B N 1
ATOM 1332 C CA . GLN B 1 82 ? -0.233 4.262 7.969 1 87.81 82 GLN B CA 1
ATOM 1333 C C . GLN B 1 82 ? -1.304 3.443 8.688 1 87.81 82 GLN B C 1
ATOM 1335 O O . GLN B 1 82 ? -1.154 2.232 8.859 1 87.81 82 GLN B O 1
ATOM 1340 N N . GLU B 1 83 ? -2.334 4.109 9.023 1 85.88 83 GLU B N 1
ATOM 1341 C CA . GLU B 1 83 ? -3.422 3.443 9.734 1 85.88 83 GLU B CA 1
ATOM 1342 C C . GLU B 1 83 ? -4.172 2.482 8.812 1 85.88 83 GLU B C 1
ATOM 1344 O O . GLU B 1 83 ? -4.711 1.472 9.273 1 85.88 83 GLU B O 1
ATOM 1349 N N . SER B 1 84 ? -4.18 2.805 7.531 1 84.19 84 SER B N 1
ATOM 1350 C CA . SER B 1 84 ? -4.922 1.981 6.582 1 84.19 84 SER B CA 1
ATOM 1351 C C . SER B 1 84 ? -4.242 0.632 6.375 1 84.19 84 SER B C 1
ATOM 1353 O O . SER B 1 84 ? -4.887 -0.335 5.961 1 84.19 84 SER B O 1
ATOM 1355 N N . VAL B 1 85 ? -2.996 0.524 6.633 1 75.56 85 VAL B N 1
ATOM 1356 C CA . VAL B 1 85 ? -2.238 -0.713 6.473 1 75.56 85 VAL B CA 1
ATOM 1357 C C . VAL B 1 85 ? -2.523 -1.647 7.648 1 75.56 85 VAL B C 1
ATOM 1359 O O . VAL B 1 85 ? -2.34 -2.863 7.539 1 75.56 85 VAL B O 1
ATOM 1362 N N . GLN B 1 86 ? -2.941 -1.077 8.766 1 67.62 86 GLN B N 1
ATOM 1363 C CA . GLN B 1 86 ? -3.223 -1.852 9.969 1 67.62 86 GLN B CA 1
ATOM 1364 C C . GLN B 1 86 ? -4.641 -2.412 9.938 1 67.62 86 GLN B C 1
ATOM 1366 O O . GLN B 1 86 ? -4.973 -3.32 10.703 1 67.62 86 GLN B O 1
ATOM 1371 N N . MET B 1 87 ? -5.383 -1.875 9.102 1 58.12 87 MET B N 1
ATOM 1372 C CA . MET B 1 87 ? -6.785 -2.279 9.086 1 58.12 87 MET B CA 1
ATOM 1373 C C . MET B 1 87 ? -6.965 -3.592 8.328 1 58.12 87 MET B C 1
ATOM 1375 O O . MET B 1 87 ? -6.16 -3.926 7.457 1 58.12 87 MET B O 1
#

Nearest PDB structures (foldseek):
  5mto-assembly1_A  TM=4.339E-01  e=8.302E+00  Homo sapiens
  5mto-assembly1_A  TM=4.338E-01  e=6.602E+00  Homo sapiens

pLDDT: mean 86.96, std 11.35, range [56.16, 96.56]

Radius of gyration: 18.21 Å; Cα contacts (8 Å, |Δi|>4): 129; chains: 2; bounding box: 29×61×40 Å

InterPro domains:
  IPR040016 Exportin-6 [PTHR21452] (1-86)